Protein AF-A0A9X2FK91-F1 (afdb_monomer_lite)

Foldseek 3Di:
DVVVLVVLVLCLVLVLLLLVLVLLCVVCVVVVDPVSNVSSCVSNVVSVVVVVVVVVVPVPDDQDPPQADPVRHGVPDDPVVVLLVVLLVVLLVQLVVQLVVQLVVLVVVVVVVCVVDVPDDVSSVCCSNPSVSVSSSSVSSSVSSVVSVVD

Sequence (151 aa):
MINTKRNILLTTLYGSCDLVGLCLLLATLFLDSYYLYFFSILLIIIPFIFIATKLRKNKKHSIKIFDLLENGYPLDMEHNDEREWRIMLTATYISYRITLATALVSLVILLLLLKLSSLFSAFLFIELAVVVPIITGQWTYLITYYKLDRF

Radius of gyration: 18.96 Å; chains: 1; bounding box: 44×30×53 Å

Secondary structure (DSSP, 8-state):
-HHHHHHHHHHHHHHHHHHHHHHHHHHHHHH--HHHHHHHHHHHHHHHHHHHHHHHH-TT----TT-B-TTS-BTT--HHHHHHHHHHHHHHHHHHHHHHHHHHHHHHHHHHHHHH-TT--HHHHHIIIIIHHHHHHHHHHHHHHHHHHT-

Organism: NCBI:txid2876789

Structure (mmCIF, N/CA/C/O backbone):
data_AF-A0A9X2FK91-F1
#
_entry.id   AF-A0A9X2FK91-F1
#
loop_
_atom_site.group_PDB
_atom_site.id
_atom_site.type_symbol
_atom_site.label_atom_id
_atom_site.label_alt_id
_atom_site.label_comp_id
_atom_site.label_asym_id
_atom_site.label_entity_id
_atom_site.label_seq_id
_atom_site.pdbx_PDB_ins_code
_atom_site.Cartn_x
_atom_site.Cartn_y
_atom_site.Cartn_z
_atom_site.occupancy
_atom_site.B_iso_or_equiv
_atom_site.auth_seq_id
_atom_site.auth_comp_id
_atom_site.auth_asym_id
_atom_site.auth_atom_id
_atom_site.pdbx_PDB_model_num
ATOM 1 N N . MET A 1 1 ? 16.540 -0.328 -14.220 1.00 57.06 1 MET A N 1
ATOM 2 C CA . MET A 1 1 ? 16.128 -1.561 -13.497 1.00 57.06 1 MET A CA 1
ATOM 3 C C . MET A 1 1 ? 16.501 -1.682 -12.002 1.00 57.06 1 MET A C 1
ATOM 5 O O . MET A 1 1 ? 15.577 -1.674 -11.196 1.00 57.06 1 MET A O 1
ATOM 9 N N . ILE A 1 2 ? 17.770 -1.833 -11.552 1.00 57.72 2 ILE A N 1
ATOM 10 C CA . ILE A 1 2 ? 18.078 -2.096 -10.106 1.00 57.72 2 ILE A CA 1
ATOM 11 C C . ILE A 1 2 ? 17.544 -0.983 -9.184 1.00 57.72 2 ILE A C 1
ATOM 13 O O . ILE A 1 2 ? 16.988 -1.257 -8.117 1.00 57.72 2 ILE A O 1
ATOM 17 N N . ASN A 1 3 ? 17.651 0.272 -9.627 1.00 70.62 3 ASN A N 1
ATOM 18 C CA . ASN A 1 3 ? 17.153 1.422 -8.876 1.00 70.62 3 ASN A CA 1
ATOM 19 C C . ASN A 1 3 ? 15.620 1.446 -8.786 1.00 70.62 3 ASN A C 1
ATOM 21 O O . ASN A 1 3 ? 15.098 1.789 -7.730 1.00 70.62 3 ASN A O 1
ATOM 25 N N . THR A 1 4 ? 14.895 1.026 -9.826 1.00 75.00 4 THR A N 1
ATOM 26 C CA . THR A 1 4 ? 13.422 0.993 -9.841 1.00 75.00 4 THR A CA 1
ATOM 27 C C . THR A 1 4 ? 12.871 -0.057 -8.887 1.00 75.00 4 THR A C 1
ATOM 29 O O . THR A 1 4 ? 12.047 0.269 -8.042 1.00 75.00 4 THR A O 1
ATOM 32 N N . LYS A 1 5 ? 13.405 -1.285 -8.919 1.00 80.12 5 LYS A N 1
ATOM 33 C CA . LYS A 1 5 ? 13.041 -2.358 -7.973 1.00 80.12 5 LYS A CA 1
ATOM 34 C C . LYS A 1 5 ? 13.227 -1.932 -6.524 1.00 80.12 5 LYS A C 1
ATOM 36 O O . LYS A 1 5 ? 12.314 -2.034 -5.708 1.00 80.12 5 LYS A O 1
ATOM 41 N N . ARG A 1 6 ? 14.415 -1.401 -6.221 1.00 80.94 6 ARG A N 1
ATOM 42 C CA . ARG A 1 6 ? 14.739 -0.882 -4.892 1.00 80.94 6 ARG A CA 1
ATOM 43 C C . ARG A 1 6 ? 13.817 0.274 -4.513 1.00 80.94 6 ARG A C 1
ATOM 45 O O . ARG A 1 6 ? 13.407 0.360 -3.363 1.00 80.94 6 ARG A O 1
ATOM 52 N N . ASN A 1 7 ? 13.490 1.158 -5.455 1.00 82.38 7 ASN A N 1
ATOM 53 C CA . ASN A 1 7 ? 12.576 2.264 -5.206 1.00 82.38 7 ASN A CA 1
ATOM 54 C C . ASN A 1 7 ? 11.174 1.766 -4.875 1.00 82.38 7 ASN A C 1
ATOM 56 O O . ASN A 1 7 ? 10.667 2.195 -3.849 1.00 82.38 7 ASN A O 1
ATOM 60 N N . ILE A 1 8 ? 10.617 0.847 -5.668 1.00 84.94 8 ILE A N 1
ATOM 61 C CA . ILE A 1 8 ? 9.292 0.260 -5.444 1.00 84.94 8 ILE A CA 1
ATOM 62 C C . ILE A 1 8 ? 9.244 -0.436 -4.079 1.00 84.94 8 ILE A C 1
ATOM 64 O O . ILE A 1 8 ? 8.350 -0.156 -3.288 1.00 84.94 8 ILE A O 1
ATOM 68 N N . LEU A 1 9 ? 10.241 -1.268 -3.757 1.00 87.56 9 LEU A N 1
ATOM 69 C CA . LEU A 1 9 ? 10.337 -1.932 -2.453 1.00 87.56 9 LEU A CA 1
ATOM 70 C C . LEU A 1 9 ? 10.352 -0.927 -1.298 1.00 87.56 9 LEU A C 1
ATOM 72 O O . LEU A 1 9 ? 9.585 -1.062 -0.349 1.00 87.56 9 LEU A O 1
ATOM 76 N N . LEU A 1 10 ? 11.212 0.091 -1.381 1.00 85.56 10 LEU A N 1
ATOM 77 C CA . LEU A 1 10 ? 11.315 1.111 -0.341 1.00 85.56 10 LEU A CA 1
ATOM 78 C C . LEU A 1 10 ? 10.018 1.9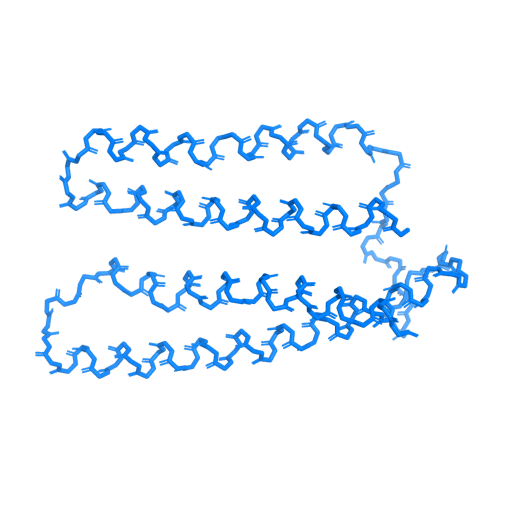14 -0.208 1.00 85.56 10 LEU A C 1
ATOM 80 O O . LEU A 1 10 ? 9.580 2.154 0.908 1.00 85.56 10 LEU A O 1
ATOM 84 N N . THR A 1 11 ? 9.377 2.301 -1.314 1.00 85.62 11 THR A N 1
ATOM 85 C CA . THR A 1 11 ? 8.101 3.029 -1.263 1.00 85.62 11 THR A CA 1
ATOM 86 C C . THR A 1 11 ? 6.977 2.181 -0.684 1.00 85.62 11 THR A C 1
ATOM 88 O O . THR A 1 11 ? 6.191 2.703 0.096 1.00 85.62 11 THR A O 1
ATOM 91 N N . THR A 1 12 ? 6.922 0.883 -0.998 1.00 87.62 12 THR A N 1
ATOM 92 C CA . THR A 1 12 ? 5.944 -0.044 -0.411 1.00 87.62 12 THR A CA 1
ATOM 93 C C . THR A 1 12 ? 6.174 -0.214 1.092 1.00 87.62 12 THR A C 1
ATOM 95 O O . THR A 1 12 ? 5.218 -0.166 1.861 1.00 87.62 12 THR A O 1
ATOM 98 N N . LEU A 1 13 ? 7.431 -0.360 1.529 1.00 88.69 13 LEU A N 1
ATOM 99 C CA . LEU A 1 13 ? 7.775 -0.468 2.951 1.00 88.69 13 LEU A CA 1
ATOM 100 C C . LEU A 1 13 ? 7.426 0.809 3.719 1.00 88.69 13 LEU A C 1
ATOM 102 O O . LEU A 1 13 ? 6.754 0.735 4.741 1.00 88.69 13 LEU A O 1
ATOM 106 N N . TYR A 1 14 ? 7.840 1.973 3.216 1.00 88.00 14 TYR A N 1
ATOM 107 C CA . TYR A 1 14 ? 7.543 3.257 3.849 1.00 88.00 14 TYR A CA 1
ATOM 108 C C . TYR A 1 14 ? 6.045 3.544 3.885 1.00 88.00 14 TYR A C 1
ATOM 110 O O . TYR A 1 14 ? 5.528 3.847 4.952 1.00 88.00 14 TYR A O 1
ATOM 118 N N . GLY A 1 15 ? 5.336 3.334 2.772 1.00 85.00 15 GLY A N 1
ATOM 119 C CA . GLY A 1 15 ? 3.885 3.499 2.724 1.00 85.00 15 GLY A CA 1
ATOM 120 C C . GLY A 1 15 ? 3.147 2.569 3.690 1.00 85.00 15 GLY A C 1
ATOM 121 O O . GLY A 1 15 ? 2.192 2.997 4.333 1.00 85.00 15 GLY A O 1
ATOM 122 N N . SER A 1 16 ? 3.613 1.327 3.855 1.00 89.31 16 SER A N 1
ATOM 123 C CA . SER A 1 16 ? 3.051 0.401 4.848 1.00 89.31 16 SER A CA 1
ATOM 124 C C . SER A 1 16 ? 3.312 0.882 6.279 1.00 89.31 16 SER A C 1
ATOM 126 O O . SER A 1 16 ? 2.396 0.869 7.097 1.00 89.31 16 SER A O 1
ATOM 128 N N . CYS A 1 17 ? 4.532 1.340 6.583 1.00 88.44 17 CYS A N 1
ATOM 129 C CA . CYS A 1 17 ? 4.872 1.894 7.896 1.00 88.44 17 CYS A CA 1
ATOM 130 C C . CYS A 1 17 ? 4.049 3.144 8.226 1.00 88.44 17 CYS A C 1
ATOM 132 O O . CYS A 1 17 ? 3.548 3.245 9.342 1.00 88.44 17 CYS A O 1
ATOM 134 N N . ASP A 1 18 ? 3.863 4.049 7.262 1.00 86.75 18 ASP A N 1
ATOM 135 C CA . ASP A 1 18 ? 3.075 5.271 7.437 1.00 86.75 18 ASP A CA 1
ATOM 136 C C . ASP A 1 18 ? 1.604 4.944 7.721 1.00 86.75 18 ASP A C 1
ATOM 138 O O . ASP A 1 18 ? 1.004 5.512 8.632 1.00 86.75 18 ASP A O 1
ATOM 142 N N . LEU A 1 19 ? 1.024 3.984 6.990 1.00 87.88 19 LEU A N 1
ATOM 143 C CA . LEU A 1 19 ? -0.359 3.545 7.203 1.00 87.88 19 LEU A CA 1
ATOM 144 C C . LEU A 1 19 ? -0.551 2.883 8.572 1.00 87.88 19 LEU A C 1
ATOM 146 O O . LEU A 1 19 ? -1.513 3.195 9.270 1.00 87.88 19 LEU A O 1
ATOM 150 N N . VAL A 1 20 ? 0.381 2.021 8.989 1.00 87.88 20 VAL A N 1
ATOM 151 C CA . VAL A 1 20 ? 0.360 1.416 10.331 1.00 87.88 20 VAL A CA 1
ATOM 152 C C . VAL A 1 20 ? 0.553 2.483 11.411 1.00 87.88 20 VAL A C 1
ATOM 154 O O . VAL A 1 20 ? -0.152 2.472 12.418 1.00 87.88 20 VAL A O 1
ATOM 157 N N . GLY A 1 21 ? 1.460 3.438 11.198 1.00 85.31 21 GLY A N 1
ATOM 158 C CA . GLY A 1 21 ? 1.665 4.578 12.087 1.00 85.31 21 GLY A CA 1
ATOM 159 C C . GLY A 1 21 ? 0.392 5.407 12.253 1.00 85.31 21 GLY A C 1
ATOM 160 O O . GLY A 1 21 ? 0.010 5.712 13.379 1.00 85.31 21 GLY A O 1
ATOM 161 N N . 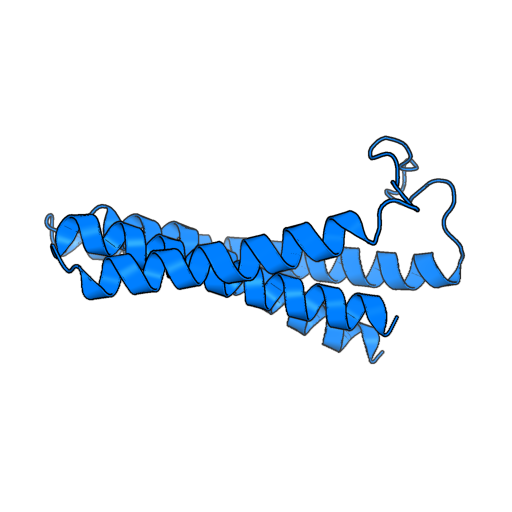LEU A 1 22 ? -0.322 5.696 11.161 1.00 85.81 22 LEU A N 1
ATOM 162 C CA . LEU A 1 22 ? -1.612 6.390 11.198 1.00 85.81 22 LEU A CA 1
ATOM 163 C C . LEU A 1 22 ? -2.679 5.594 11.959 1.00 85.81 22 LEU A C 1
ATOM 165 O O . LEU A 1 22 ? -3.404 6.180 12.760 1.00 85.81 22 LEU A O 1
ATOM 169 N N . CYS A 1 23 ? -2.752 4.272 11.775 1.00 85.00 23 CYS A N 1
ATOM 170 C CA . CYS A 1 23 ? -3.639 3.417 12.570 1.00 85.00 23 CYS A CA 1
ATOM 171 C C . CYS A 1 23 ? -3.320 3.498 14.063 1.00 85.00 23 CYS A C 1
ATOM 173 O O . CYS A 1 23 ? -4.220 3.708 14.871 1.00 85.00 23 CYS A O 1
ATOM 175 N N . LEU A 1 24 ? -2.047 3.382 14.440 1.00 84.12 24 LEU A N 1
ATOM 176 C CA . LEU A 1 24 ? -1.633 3.470 15.841 1.00 84.12 24 LEU A CA 1
ATOM 177 C C . LEU A 1 24 ? -1.924 4.854 16.434 1.00 84.12 24 LEU A C 1
ATOM 179 O O . LEU A 1 24 ? -2.368 4.942 17.576 1.00 84.12 24 LEU A O 1
ATOM 183 N N . LEU A 1 25 ? -1.741 5.925 15.658 1.00 84.69 25 LEU A N 1
ATOM 184 C CA . LEU A 1 25 ? -2.072 7.281 16.090 1.00 84.69 25 LEU A CA 1
ATOM 185 C C . LEU A 1 25 ? -3.579 7.429 16.322 1.00 84.69 25 LEU A C 1
ATOM 187 O O . LEU A 1 25 ? -3.994 7.952 17.351 1.00 84.69 25 LEU A O 1
ATOM 191 N N . LEU A 1 26 ? -4.411 6.899 15.425 1.00 80.62 26 LEU A N 1
ATOM 192 C CA . LEU A 1 26 ? -5.861 6.873 15.626 1.00 80.62 26 LEU A CA 1
ATOM 193 C C . LEU A 1 26 ? -6.254 6.042 16.852 1.00 80.62 26 LEU A C 1
ATOM 195 O O . LEU A 1 26 ? -7.124 6.466 17.605 1.00 80.62 26 LEU A O 1
ATOM 199 N N . ALA A 1 27 ? -5.592 4.909 17.102 1.00 78.88 27 ALA A N 1
ATOM 200 C CA . ALA A 1 27 ? -5.839 4.083 18.284 1.00 78.88 27 ALA A CA 1
ATOM 201 C C . ALA A 1 27 ? -5.539 4.831 19.595 1.00 78.88 27 ALA A C 1
ATOM 203 O O . ALA A 1 27 ? -6.214 4.613 20.601 1.00 78.88 27 ALA A O 1
ATOM 204 N N . THR A 1 28 ? -4.564 5.749 19.593 1.00 81.50 28 THR A N 1
ATOM 205 C CA . THR A 1 28 ? -4.224 6.535 20.791 1.00 81.50 28 THR A CA 1
ATOM 206 C C . THR A 1 28 ? -5.343 7.462 21.238 1.00 81.50 28 THR A C 1
ATOM 208 O O . THR A 1 28 ? -5.479 7.668 22.438 1.00 81.50 28 THR A O 1
ATOM 211 N N . LEU A 1 29 ? -6.190 7.928 20.311 1.00 75.44 29 LEU A N 1
ATOM 212 C CA . LEU A 1 29 ? -7.375 8.734 20.629 1.00 75.44 29 LEU A CA 1
ATOM 213 C C . LEU A 1 29 ? -8.427 7.957 21.434 1.00 75.44 29 LEU A C 1
ATOM 215 O O . LEU A 1 29 ? -9.317 8.568 22.015 1.00 75.44 29 LEU A O 1
ATOM 219 N N . PHE A 1 30 ? -8.352 6.623 21.443 1.00 74.25 30 PHE A N 1
ATOM 220 C CA . PHE A 1 30 ? -9.290 5.754 22.157 1.00 74.25 30 PHE A CA 1
ATOM 221 C C . PHE A 1 30 ? -8.684 5.092 23.398 1.00 74.25 30 PHE A C 1
ATOM 223 O O . PHE A 1 30 ? -9.423 4.693 24.293 1.00 74.25 30 PHE A O 1
ATOM 230 N N . LEU A 1 31 ? -7.359 4.919 23.433 1.00 79.25 31 LEU A N 1
ATOM 231 C CA . LEU A 1 31 ? -6.657 4.152 24.469 1.00 79.25 31 LEU A CA 1
ATOM 232 C C . LEU A 1 31 ? -5.843 5.023 25.440 1.00 79.25 31 LEU A C 1
ATOM 234 O O . LEU A 1 31 ? -5.238 4.466 26.353 1.00 79.25 31 LEU A O 1
ATOM 238 N N . ASP A 1 32 ? -5.774 6.343 25.223 1.00 77.12 32 ASP A N 1
ATOM 239 C CA . ASP A 1 32 ? -5.030 7.319 26.045 1.00 77.12 32 ASP A CA 1
ATOM 240 C C . ASP A 1 32 ? -3.601 6.866 26.413 1.00 77.12 32 ASP A C 1
ATOM 242 O O . ASP A 1 32 ? -3.083 7.093 27.508 1.00 77.12 32 ASP A O 1
ATOM 246 N N . SER A 1 33 ? -2.927 6.196 25.473 1.00 84.38 33 SER A N 1
ATOM 247 C CA . SER A 1 33 ? -1.595 5.630 25.691 1.00 84.38 33 SER A CA 1
ATOM 248 C C . SER A 1 33 ? -0.502 6.510 25.093 1.00 84.38 33 SER A C 1
ATOM 250 O O . SER A 1 33 ? -0.305 6.559 23.875 1.00 84.38 33 SER A O 1
ATOM 252 N N . TYR A 1 34 ? 0.279 7.147 25.967 1.00 82.94 34 TYR A N 1
ATOM 253 C CA . TYR A 1 34 ? 1.413 7.988 25.573 1.00 82.94 34 TYR A CA 1
ATOM 254 C C . TYR A 1 34 ? 2.493 7.219 24.791 1.00 82.94 34 TYR A C 1
ATOM 256 O O . TYR A 1 34 ? 3.076 7.745 23.844 1.00 82.94 34 TYR A O 1
ATOM 264 N N . TYR A 1 35 ? 2.739 5.952 25.140 1.00 83.88 35 TYR A N 1
ATOM 265 C CA . TYR A 1 35 ? 3.713 5.120 24.430 1.00 83.88 35 TYR A CA 1
ATOM 266 C C . TYR A 1 35 ? 3.280 4.857 22.986 1.00 83.88 35 TYR A C 1
ATOM 268 O O . TYR A 1 35 ? 4.081 5.031 22.069 1.00 83.88 35 TYR A O 1
ATOM 276 N N . LEU A 1 36 ? 2.010 4.500 22.766 1.00 82.38 36 LEU A N 1
ATOM 277 C CA . LEU A 1 36 ? 1.469 4.310 21.416 1.00 82.38 36 LEU A CA 1
ATOM 278 C C . LEU A 1 36 ? 1.528 5.613 20.601 1.00 82.38 36 LEU A C 1
ATOM 280 O O . LEU A 1 36 ? 1.833 5.585 19.407 1.00 82.38 36 LEU A O 1
ATOM 284 N N . TYR A 1 37 ? 1.321 6.760 21.250 1.00 83.94 37 TYR A N 1
ATOM 285 C CA . TYR A 1 37 ? 1.403 8.069 20.605 1.00 83.94 37 TYR A CA 1
ATOM 286 C C . TYR A 1 37 ? 2.833 8.377 20.148 1.00 83.94 37 TYR A C 1
ATOM 288 O O . TYR A 1 37 ? 3.061 8.727 18.993 1.00 83.94 37 TYR A O 1
ATOM 296 N N . PHE A 1 38 ? 3.826 8.145 21.006 1.00 84.44 38 PHE A N 1
ATOM 297 C CA . PHE A 1 38 ? 5.229 8.319 20.633 1.00 84.44 38 PHE A CA 1
ATOM 298 C C . PHE A 1 38 ? 5.655 7.378 19.490 1.00 84.44 38 PHE A C 1
ATOM 300 O O . PHE A 1 38 ? 6.277 7.819 18.521 1.00 84.44 38 PHE A O 1
ATOM 307 N N . PHE A 1 39 ? 5.290 6.092 19.564 1.00 84.75 39 PHE A N 1
ATOM 308 C CA . PHE A 1 39 ? 5.636 5.109 18.530 1.00 84.75 39 PHE A CA 1
ATOM 309 C C . PHE A 1 39 ? 4.975 5.403 17.180 1.00 84.75 39 PHE A C 1
ATOM 311 O O . PHE A 1 39 ? 5.628 5.277 16.144 1.00 84.75 39 PHE A O 1
ATOM 318 N N . SER A 1 40 ? 3.707 5.816 17.177 1.00 84.38 40 SER A N 1
ATOM 319 C CA . SER A 1 40 ? 2.990 6.164 15.946 1.00 84.38 40 SER A CA 1
ATOM 320 C C . SER A 1 40 ? 3.615 7.362 15.229 1.00 84.38 40 SER A C 1
ATOM 322 O O . SER A 1 40 ? 3.846 7.304 14.023 1.00 84.38 40 SER A O 1
ATOM 324 N N . ILE A 1 41 ? 3.994 8.405 15.974 1.00 86.56 41 ILE A N 1
ATOM 325 C CA . ILE A 1 41 ? 4.713 9.562 15.428 1.00 86.56 41 ILE A CA 1
ATOM 326 C C . ILE A 1 41 ? 6.048 9.139 14.817 1.00 86.56 41 ILE A C 1
ATOM 328 O O . ILE A 1 41 ? 6.385 9.560 13.710 1.00 86.56 41 ILE A O 1
ATOM 332 N N . LEU A 1 42 ? 6.810 8.293 15.511 1.00 86.62 42 LEU A N 1
ATOM 333 C CA . LEU A 1 42 ? 8.104 7.817 15.029 1.00 86.62 42 LEU A CA 1
ATOM 334 C C . LEU A 1 42 ? 7.959 7.015 13.724 1.00 86.62 42 LEU A C 1
ATOM 336 O O . LEU A 1 42 ? 8.750 7.206 12.796 1.00 86.62 42 LEU A O 1
ATOM 340 N N . LEU A 1 43 ? 6.918 6.183 13.629 1.00 87.25 43 LEU A N 1
ATOM 341 C CA . LEU A 1 43 ? 6.593 5.407 12.430 1.00 87.25 43 LEU A CA 1
ATOM 342 C C . LEU A 1 43 ? 6.194 6.263 11.226 1.00 87.25 43 LEU A C 1
ATOM 344 O O . LEU A 1 43 ? 6.422 5.812 10.114 1.00 87.25 43 LEU A O 1
ATOM 348 N N . ILE A 1 44 ? 5.659 7.471 11.430 1.00 87.31 44 ILE A N 1
ATOM 349 C CA . ILE A 1 44 ? 5.284 8.400 10.348 1.00 87.31 44 ILE A CA 1
ATOM 350 C C . ILE A 1 44 ? 6.454 9.327 9.975 1.00 87.31 44 ILE A C 1
ATOM 352 O O . ILE A 1 44 ? 6.732 9.588 8.805 1.00 87.31 44 ILE A O 1
ATOM 356 N N . ILE A 1 45 ? 7.175 9.853 10.969 1.00 87.81 45 ILE A N 1
ATOM 357 C CA . ILE A 1 45 ? 8.218 10.861 10.734 1.00 87.81 45 ILE A CA 1
ATOM 358 C C . ILE A 1 45 ? 9.447 10.249 10.054 1.00 87.81 45 ILE A C 1
ATOM 360 O O . ILE A 1 45 ? 10.008 10.862 9.142 1.00 87.81 45 ILE A O 1
ATOM 364 N N . ILE A 1 46 ? 9.886 9.057 10.474 1.00 86.81 46 ILE A N 1
ATOM 365 C CA . ILE A 1 46 ? 11.107 8.443 9.929 1.00 86.81 46 ILE A CA 1
ATOM 366 C C . ILE A 1 46 ? 10.986 8.182 8.417 1.00 86.81 46 ILE A C 1
ATOM 368 O O . ILE A 1 46 ? 11.884 8.612 7.678 1.00 86.81 46 ILE A O 1
ATOM 372 N N . PRO A 1 47 ? 9.912 7.539 7.914 1.00 86.62 47 PRO A N 1
ATOM 373 C CA . PRO A 1 47 ? 9.734 7.358 6.477 1.00 86.62 47 PRO A CA 1
ATOM 374 C C . PRO A 1 47 ? 9.621 8.687 5.731 1.00 86.62 47 PRO A C 1
ATOM 376 O O . PRO A 1 47 ? 10.252 8.853 4.684 1.00 86.62 47 PRO A O 1
ATOM 379 N N . PHE A 1 48 ? 8.911 9.671 6.295 1.00 84.25 48 PHE A N 1
ATOM 380 C CA . PHE A 1 48 ? 8.743 10.981 5.669 1.00 84.25 48 PHE A CA 1
ATOM 381 C C . PHE A 1 48 ? 10.076 11.721 5.481 1.00 84.25 48 PHE A C 1
ATOM 383 O O . PHE A 1 48 ? 10.359 12.231 4.394 1.00 84.25 48 PHE A O 1
ATOM 390 N N . ILE A 1 49 ? 10.948 11.722 6.496 1.00 85.75 49 ILE A N 1
ATOM 391 C CA . ILE A 1 49 ? 12.301 12.297 6.400 1.00 85.75 49 ILE A CA 1
ATOM 392 C C . ILE A 1 49 ? 13.113 11.580 5.313 1.00 85.75 49 ILE A C 1
ATOM 394 O O . ILE A 1 49 ? 13.809 12.217 4.512 1.00 85.75 49 ILE A O 1
ATOM 398 N N . PHE A 1 50 ? 13.019 10.252 5.242 1.00 82.38 50 PHE A N 1
ATOM 399 C CA . PHE A 1 50 ? 13.746 9.479 4.238 1.00 82.38 50 PHE A CA 1
ATOM 400 C C . PHE A 1 50 ? 13.260 9.781 2.810 1.00 82.38 50 PHE A C 1
ATOM 402 O O . PHE A 1 50 ? 14.066 9.976 1.897 1.00 82.38 50 PHE A O 1
ATOM 409 N N . ILE A 1 51 ? 11.946 9.894 2.607 1.00 79.81 51 ILE A N 1
ATOM 410 C CA . ILE A 1 51 ? 11.360 10.282 1.319 1.00 79.81 51 ILE A CA 1
ATOM 411 C C . ILE A 1 51 ? 11.777 11.712 0.953 1.00 79.81 51 ILE A C 1
ATOM 413 O O . ILE A 1 51 ? 12.259 11.940 -0.159 1.00 79.81 51 ILE A O 1
ATOM 417 N N . ALA A 1 52 ? 11.679 12.665 1.883 1.00 78.31 52 ALA A N 1
ATOM 418 C CA . ALA A 1 52 ? 12.037 14.065 1.651 1.00 78.31 52 ALA A CA 1
ATOM 419 C C . ALA A 1 52 ? 13.516 14.236 1.255 1.00 78.31 52 ALA A C 1
ATOM 421 O O . ALA A 1 52 ? 13.841 14.957 0.305 1.00 78.31 52 ALA A O 1
ATOM 422 N N . THR A 1 53 ? 14.428 13.531 1.931 1.00 78.31 53 THR A N 1
ATOM 423 C CA . THR A 1 53 ? 15.865 13.558 1.603 1.00 78.31 53 THR A CA 1
ATOM 424 C C . THR A 1 53 ? 16.164 12.930 0.241 1.00 78.31 53 THR A C 1
ATOM 426 O O . THR A 1 53 ? 17.022 13.431 -0.494 1.00 78.31 53 THR A O 1
ATOM 429 N N . LYS A 1 54 ? 15.431 11.881 -0.144 1.00 71.25 54 LYS A N 1
ATOM 430 C CA . LYS A 1 54 ? 15.554 11.234 -1.455 1.00 71.25 54 LYS A CA 1
ATOM 431 C C . LYS A 1 54 ? 15.012 12.106 -2.591 1.00 71.25 54 LYS A C 1
ATOM 433 O O . LYS A 1 54 ? 15.690 12.260 -3.607 1.00 71.25 54 LYS A O 1
ATOM 438 N N . LEU A 1 55 ? 13.846 12.729 -2.409 1.00 67.88 55 LEU A N 1
ATOM 439 C CA . LEU A 1 55 ? 13.253 13.654 -3.385 1.00 67.88 55 LEU A CA 1
ATOM 440 C C . LEU A 1 55 ? 14.180 14.840 -3.675 1.00 67.88 55 LEU A C 1
ATOM 442 O O . LEU A 1 55 ? 14.320 15.257 -4.824 1.00 67.88 55 LEU A O 1
ATOM 446 N N . ARG A 1 56 ? 14.892 15.340 -2.657 1.00 66.69 56 ARG A N 1
ATOM 447 C CA . ARG A 1 56 ? 15.854 16.440 -2.819 1.00 66.69 56 ARG A CA 1
ATOM 448 C C . ARG A 1 56 ? 17.056 16.067 -3.699 1.00 66.69 56 ARG A C 1
ATOM 450 O O . ARG A 1 56 ? 17.571 16.939 -4.392 1.00 66.69 56 ARG A O 1
ATOM 457 N N . LYS A 1 57 ? 17.478 14.795 -3.708 1.00 62.53 57 LYS A N 1
ATOM 458 C CA . LYS A 1 57 ? 18.595 14.299 -4.537 1.00 62.53 57 LYS A CA 1
ATOM 459 C C . LYS A 1 57 ? 18.213 14.061 -6.004 1.00 62.53 57 LYS A C 1
ATOM 461 O O . LYS A 1 57 ? 19.076 14.168 -6.867 1.00 62.53 57 LYS A O 1
ATOM 466 N N . ASN A 1 58 ? 16.937 13.801 -6.299 1.00 57.81 58 ASN A N 1
ATOM 467 C CA . ASN A 1 58 ? 16.469 13.392 -7.632 1.00 57.81 58 ASN A CA 1
ATOM 468 C C . ASN A 1 58 ? 15.878 14.523 -8.496 1.00 57.81 58 ASN A C 1
ATOM 470 O O . ASN A 1 58 ? 15.269 14.245 -9.525 1.00 57.81 58 ASN A O 1
ATOM 474 N N . LYS A 1 59 ? 16.092 15.799 -8.149 1.00 53.22 59 LYS A N 1
ATOM 475 C CA . LYS A 1 59 ? 15.541 16.968 -8.873 1.00 53.22 59 LYS A CA 1
ATOM 476 C C . LYS A 1 59 ? 15.956 17.123 -10.354 1.00 53.22 59 LYS A C 1
ATOM 478 O O . LYS A 1 59 ? 15.562 18.105 -10.971 1.00 53.22 59 LYS A O 1
ATOM 483 N N . LYS A 1 60 ? 16.739 16.208 -10.936 1.00 53.53 60 LYS A N 1
ATOM 484 C CA . LYS A 1 60 ? 17.231 16.325 -12.320 1.00 53.53 60 LYS A CA 1
ATOM 485 C C . LYS A 1 60 ? 16.279 15.813 -13.408 1.00 53.53 60 LYS A C 1
ATOM 487 O O . LYS A 1 60 ? 16.457 16.221 -14.544 1.00 53.53 60 LYS A O 1
ATOM 492 N N . HIS A 1 61 ? 15.268 15.002 -13.090 1.00 48.03 61 HIS A N 1
ATOM 493 C CA . HIS A 1 61 ? 14.287 14.543 -14.084 1.00 48.03 61 HIS A CA 1
ATOM 494 C C . HIS A 1 61 ? 12.862 14.680 -13.546 1.00 48.03 61 HIS A C 1
ATOM 496 O O . HIS A 1 61 ? 12.347 13.791 -12.873 1.00 48.03 61 HIS A O 1
ATOM 502 N N . SER A 1 62 ? 12.223 15.815 -13.825 1.00 46.78 62 SER A N 1
ATOM 503 C CA . SER A 1 62 ? 10.772 15.947 -13.702 1.00 46.78 62 SER A CA 1
ATOM 504 C C . SER A 1 62 ? 10.139 15.515 -15.023 1.00 46.78 62 SER A C 1
ATOM 506 O O . SER A 1 62 ? 10.219 16.253 -16.004 1.00 46.78 62 SER A O 1
ATOM 508 N N . ILE A 1 63 ? 9.520 14.337 -15.057 1.00 51.72 63 ILE A N 1
ATOM 509 C CA . ILE A 1 63 ? 8.622 13.974 -16.158 1.00 51.72 63 ILE A CA 1
ATOM 510 C C . ILE A 1 63 ? 7.384 14.859 -15.994 1.00 51.72 63 ILE A C 1
ATOM 512 O O . ILE A 1 63 ? 6.746 14.845 -14.937 1.00 51.72 63 ILE A O 1
ATOM 516 N N . LYS A 1 64 ? 7.086 15.699 -16.989 1.00 52.44 64 LYS A N 1
ATOM 517 C CA . LYS A 1 64 ? 5.869 16.513 -16.980 1.00 52.44 64 LYS A CA 1
ATOM 518 C C . LYS A 1 64 ? 4.681 15.562 -17.105 1.00 52.44 64 LYS A C 1
ATOM 520 O O . LYS A 1 64 ? 4.601 14.783 -18.043 1.00 52.44 64 LYS A O 1
ATOM 525 N N . ILE A 1 65 ? 3.750 15.639 -16.157 1.00 50.47 65 ILE A N 1
ATOM 526 C CA . ILE A 1 65 ? 2.564 14.762 -16.064 1.00 50.47 65 ILE A CA 1
ATOM 527 C C . ILE A 1 65 ? 1.672 14.852 -17.324 1.00 50.47 65 ILE A C 1
ATOM 529 O O . ILE A 1 65 ? 0.878 13.956 -17.582 1.00 50.47 65 ILE A O 1
ATOM 533 N N . PHE A 1 66 ? 1.833 15.910 -18.123 1.00 51.19 66 PHE A N 1
ATOM 534 C CA . PHE A 1 66 ? 1.065 16.172 -19.341 1.00 51.19 66 PHE A CA 1
ATOM 535 C C . PHE A 1 66 ? 1.736 15.707 -20.643 1.00 51.19 66 PHE A C 1
ATOM 537 O O . PHE A 1 66 ? 1.123 15.843 -21.695 1.00 51.19 66 PHE A O 1
ATOM 544 N N . ASP A 1 67 ? 2.936 15.122 -20.588 1.00 55.91 67 ASP A N 1
ATOM 545 C CA . ASP A 1 67 ? 3.649 14.620 -21.774 1.00 55.91 67 ASP A CA 1
ATOM 546 C C . ASP A 1 67 ? 3.413 13.109 -21.979 1.00 55.91 67 ASP A C 1
ATOM 548 O O . ASP A 1 67 ? 4.349 12.329 -22.168 1.00 55.91 67 ASP A O 1
ATOM 552 N N . LEU A 1 68 ? 2.150 12.681 -21.887 1.00 63.06 68 LEU A N 1
ATOM 553 C CA . LEU A 1 68 ? 1.727 11.314 -22.196 1.00 63.06 68 LEU A CA 1
ATOM 554 C C . LEU A 1 68 ? 1.150 11.271 -23.616 1.00 63.06 68 LEU A C 1
ATOM 556 O O . LEU A 1 68 ? 0.263 12.047 -23.962 1.00 63.06 68 LEU A O 1
ATOM 560 N N . LEU A 1 69 ? 1.645 10.344 -24.429 1.00 60.69 69 LEU A N 1
ATOM 561 C CA . LEU A 1 69 ? 1.076 9.974 -25.722 1.00 60.69 69 LEU A CA 1
ATOM 562 C C . LEU A 1 69 ? -0.334 9.375 -25.541 1.00 60.69 69 LEU A C 1
ATOM 564 O O . LEU A 1 69 ? -0.673 8.868 -24.470 1.00 60.69 69 LEU A O 1
ATOM 568 N N . GLU A 1 70 ? -1.145 9.350 -26.607 1.00 62.81 70 GLU A N 1
ATOM 569 C CA . GLU A 1 70 ? -2.499 8.750 -26.606 1.00 62.81 70 GLU A CA 1
ATOM 570 C C . GLU A 1 70 ? -2.527 7.279 -26.146 1.00 62.81 70 GLU A C 1
ATOM 572 O O . GLU A 1 70 ? -3.538 6.789 -25.648 1.00 62.81 70 GLU A O 1
ATOM 577 N N . ASN A 1 71 ? -1.405 6.573 -26.275 1.00 62.72 71 ASN A N 1
ATOM 578 C CA . ASN A 1 71 ? -1.219 5.189 -25.840 1.00 62.72 71 ASN A CA 1
ATOM 579 C C . ASN A 1 71 ? -0.796 5.052 -24.356 1.00 62.72 71 ASN A C 1
ATOM 581 O O . ASN A 1 71 ? -0.583 3.933 -23.889 1.00 62.72 71 ASN A O 1
ATOM 585 N N . GLY A 1 72 ? -0.674 6.159 -23.612 1.00 63.12 72 GLY A N 1
ATOM 586 C CA . GLY A 1 72 ? -0.316 6.186 -22.190 1.00 63.12 72 GLY A CA 1
ATOM 587 C C . GLY A 1 72 ? 1.185 6.075 -21.892 1.00 63.12 72 GLY A C 1
ATOM 588 O O . GLY A 1 72 ? 1.553 5.825 -20.741 1.00 63.12 72 GLY A O 1
ATOM 589 N N . TYR A 1 73 ? 2.049 6.233 -22.900 1.00 62.56 73 TYR A N 1
ATOM 590 C CA . TYR A 1 73 ? 3.509 6.250 -22.752 1.00 62.56 73 TYR A CA 1
ATOM 591 C C . TYR A 1 73 ? 4.052 7.689 -22.659 1.00 62.56 73 TYR A C 1
ATOM 593 O O . TYR A 1 73 ? 3.464 8.588 -23.255 1.00 62.56 73 TYR A O 1
ATOM 601 N N . PRO A 1 74 ? 5.165 7.948 -21.949 1.00 67.56 74 PRO A N 1
ATOM 602 C CA . PRO A 1 74 ? 5.848 9.243 -21.989 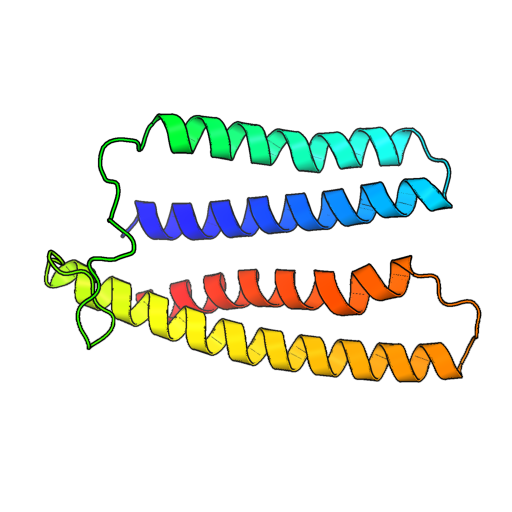1.00 67.56 74 PRO A CA 1
ATOM 603 C C . PRO A 1 74 ? 6.382 9.564 -23.396 1.00 67.56 74 PRO A C 1
ATOM 605 O O . PRO A 1 74 ? 6.878 8.668 -24.076 1.00 67.56 74 PRO A O 1
ATOM 608 N N . LEU A 1 75 ? 6.328 10.837 -23.806 1.00 65.75 75 LEU A N 1
ATOM 609 C CA . LEU A 1 75 ? 6.744 11.306 -25.142 1.00 65.75 75 LEU A CA 1
ATOM 610 C C . LEU A 1 75 ? 8.216 11.013 -25.511 1.00 65.75 75 LEU A C 1
ATOM 612 O O . LEU A 1 75 ? 8.495 10.788 -26.684 1.00 65.75 75 LEU A O 1
ATOM 616 N N . ASP A 1 76 ? 9.124 10.949 -24.530 1.00 66.75 76 ASP A N 1
ATOM 617 C CA . ASP A 1 76 ? 10.576 10.770 -24.735 1.00 66.75 76 ASP A CA 1
ATOM 618 C C . ASP A 1 76 ? 11.106 9.430 -24.172 1.00 66.75 76 ASP A C 1
ATOM 620 O O . ASP A 1 76 ? 12.193 9.367 -23.594 1.00 66.75 76 ASP A O 1
ATOM 624 N N . MET A 1 77 ? 10.321 8.350 -24.252 1.00 68.00 77 MET A N 1
ATOM 625 C CA . MET A 1 77 ? 10.691 7.061 -23.649 1.00 68.00 77 MET A CA 1
ATOM 626 C C . MET A 1 77 ? 11.639 6.242 -24.546 1.00 68.00 77 MET A C 1
ATOM 628 O O . MET A 1 77 ? 11.329 5.968 -25.703 1.00 68.00 77 MET A O 1
ATOM 632 N N . GLU A 1 78 ? 12.788 5.805 -24.012 1.00 72.38 78 GLU A N 1
ATOM 633 C CA . GLU A 1 78 ? 13.669 4.857 -24.707 1.00 72.38 78 GLU A CA 1
ATOM 634 C C . GLU A 1 78 ? 13.011 3.466 -24.801 1.00 72.38 78 GLU A C 1
ATOM 636 O O . GLU A 1 78 ? 12.269 3.047 -23.916 1.00 72.38 78 GLU A O 1
ATOM 641 N N . HIS A 1 79 ? 13.324 2.680 -25.836 1.00 67.62 79 HIS A N 1
ATOM 642 C CA . HIS A 1 79 ? 12.697 1.365 -26.053 1.00 67.62 79 HIS A CA 1
ATOM 643 C C . HIS A 1 79 ? 12.883 0.377 -24.877 1.00 67.62 79 HIS A C 1
ATOM 645 O O . HIS A 1 79 ? 12.009 -0.438 -24.582 1.00 67.62 79 HIS A O 1
ATOM 651 N N . ASN A 1 80 ? 14.004 0.468 -24.153 1.00 69.19 80 ASN A N 1
ATOM 652 C CA . ASN A 1 80 ? 14.221 -0.327 -22.938 1.00 69.19 80 ASN A CA 1
ATOM 653 C C . ASN A 1 80 ? 13.302 0.099 -21.779 1.00 69.19 80 ASN A C 1
ATOM 655 O O . ASN A 1 80 ? 12.900 -0.746 -20.976 1.00 69.19 80 ASN A O 1
ATOM 659 N N . ASP A 1 81 ? 12.920 1.373 -21.729 1.00 73.50 81 ASP A N 1
ATOM 660 C CA . ASP A 1 81 ? 11.998 1.917 -20.736 1.00 73.50 81 ASP A CA 1
ATOM 661 C C . ASP A 1 81 ? 10.540 1.549 -21.068 1.00 73.50 81 ASP A C 1
ATOM 663 O O . ASP A 1 81 ? 9.733 1.369 -20.156 1.00 73.50 81 ASP A O 1
ATOM 667 N N . GLU A 1 82 ? 10.200 1.317 -22.344 1.00 77.19 82 GLU A N 1
ATOM 668 C CA . GLU A 1 82 ? 8.861 0.861 -22.759 1.00 77.19 82 GLU A CA 1
ATOM 669 C C . GLU A 1 82 ? 8.499 -0.517 -22.183 1.00 77.19 82 GLU A C 1
ATOM 671 O O . GLU A 1 82 ? 7.353 -0.750 -21.772 1.00 77.19 82 GLU A O 1
ATOM 676 N N . ARG A 1 83 ? 9.468 -1.446 -22.131 1.00 81.50 83 ARG A N 1
ATOM 677 C CA . ARG A 1 83 ? 9.277 -2.758 -21.488 1.00 81.50 83 ARG A CA 1
ATOM 678 C C . ARG A 1 83 ? 9.018 -2.583 -19.994 1.00 81.50 83 ARG A C 1
ATOM 680 O O . ARG A 1 83 ? 8.081 -3.186 -19.467 1.00 81.50 83 ARG A O 1
ATOM 687 N N . GLU A 1 84 ? 9.825 -1.762 -19.323 1.00 80.81 84 GLU A N 1
ATOM 688 C CA . GLU A 1 84 ? 9.702 -1.492 -17.886 1.00 80.81 84 GLU A CA 1
ATOM 689 C C . GLU A 1 84 ? 8.343 -0.838 -17.574 1.00 80.81 84 GLU A C 1
ATOM 691 O O . GLU A 1 84 ? 7.629 -1.281 -16.672 1.00 80.81 84 GLU A O 1
ATOM 696 N N . TRP A 1 85 ? 7.905 0.112 -18.403 1.00 81.06 85 TRP A N 1
ATOM 697 C CA . TRP A 1 85 ? 6.597 0.758 -18.299 1.00 81.06 85 TRP A CA 1
ATOM 698 C C . TRP A 1 85 ? 5.435 -0.216 -18.472 1.00 81.06 85 TRP A C 1
ATOM 700 O O . TRP A 1 85 ? 4.494 -0.211 -17.678 1.00 81.06 85 TRP A O 1
ATOM 710 N N . ARG A 1 86 ? 5.502 -1.113 -19.463 1.00 86.06 86 ARG A N 1
ATOM 711 C CA . ARG A 1 86 ? 4.463 -2.134 -19.671 1.00 86.06 86 ARG A CA 1
ATOM 712 C C . ARG A 1 86 ? 4.339 -3.063 -18.461 1.00 86.06 86 ARG A C 1
ATOM 714 O O . ARG A 1 86 ? 3.224 -3.414 -18.064 1.00 86.06 86 ARG A O 1
ATOM 721 N N . ILE A 1 87 ? 5.467 -3.433 -17.853 1.00 88.75 87 ILE A N 1
ATOM 722 C CA . ILE A 1 87 ? 5.492 -4.222 -16.616 1.00 88.75 87 ILE A CA 1
ATOM 723 C C . ILE A 1 87 ? 4.838 -3.437 -15.469 1.00 88.75 87 ILE A C 1
ATOM 725 O O . ILE A 1 87 ? 3.976 -3.985 -14.778 1.00 88.75 87 ILE A O 1
ATOM 729 N N . MET A 1 88 ? 5.174 -2.153 -15.299 1.00 88.06 88 MET A N 1
ATOM 730 C CA . MET A 1 88 ? 4.570 -1.283 -14.278 1.00 88.06 88 MET A CA 1
ATOM 731 C C . MET A 1 88 ? 3.057 -1.113 -14.464 1.00 88.06 88 MET A C 1
ATOM 733 O O . MET A 1 88 ? 2.307 -1.221 -13.493 1.00 88.06 88 MET A O 1
ATOM 737 N N . LEU A 1 89 ? 2.582 -0.904 -15.695 1.00 88.25 89 LEU A N 1
ATOM 738 C CA . LEU A 1 89 ? 1.152 -0.794 -16.002 1.00 88.25 89 LEU A CA 1
ATOM 739 C C . LEU A 1 89 ? 0.409 -2.094 -15.683 1.00 88.25 89 LEU A C 1
ATOM 741 O O . LEU A 1 89 ? -0.639 -2.072 -15.039 1.00 88.25 89 LEU A O 1
ATOM 745 N N . THR A 1 90 ? 0.980 -3.238 -16.066 1.00 90.56 90 THR A N 1
ATOM 746 C CA . THR A 1 90 ? 0.381 -4.553 -15.793 1.00 90.56 90 THR A CA 1
ATOM 747 C C . THR A 1 90 ? 0.328 -4.833 -14.289 1.00 90.56 90 THR A C 1
ATOM 749 O O . THR A 1 90 ? -0.699 -5.278 -13.771 1.00 90.56 90 THR A O 1
ATOM 752 N N . ALA A 1 91 ? 1.404 -4.517 -13.563 1.00 91.81 91 ALA A N 1
ATOM 753 C CA . ALA A 1 91 ? 1.448 -4.639 -12.110 1.00 91.81 91 ALA A CA 1
ATOM 754 C C . ALA A 1 91 ? 0.427 -3.716 -11.425 1.00 91.81 91 ALA A C 1
ATOM 756 O O . ALA A 1 91 ? -0.253 -4.147 -10.493 1.00 91.81 91 ALA A O 1
ATOM 757 N N . THR A 1 92 ? 0.269 -2.482 -11.915 1.00 91.44 92 THR A N 1
ATOM 758 C CA . THR A 1 92 ? -0.741 -1.525 -11.434 1.00 91.44 92 THR A CA 1
ATOM 759 C C . THR A 1 92 ? -2.152 -2.058 -11.653 1.00 91.44 92 THR A C 1
ATOM 761 O O . THR A 1 92 ? -2.961 -2.054 -10.729 1.00 91.44 92 THR A O 1
ATOM 764 N N . TYR A 1 93 ? -2.443 -2.577 -12.847 1.00 93.25 93 TYR A N 1
ATOM 765 C CA . TYR A 1 93 ? -3.751 -3.141 -13.171 1.00 93.25 93 TYR A CA 1
ATOM 766 C C . TYR A 1 93 ? -4.119 -4.311 -12.245 1.00 93.25 93 TYR A C 1
ATOM 768 O O . TYR A 1 93 ? -5.208 -4.331 -11.667 1.00 93.25 93 TYR A O 1
ATOM 776 N N . ILE A 1 94 ? -3.203 -5.266 -12.056 1.00 94.25 94 ILE A N 1
ATOM 777 C CA . ILE A 1 94 ? -3.415 -6.425 -11.174 1.00 94.25 94 ILE A CA 1
ATOM 778 C C . ILE A 1 94 ? -3.575 -5.979 -9.715 1.00 94.25 94 ILE A C 1
ATOM 780 O O . ILE A 1 94 ? -4.503 -6.418 -9.034 1.00 94.25 94 ILE A O 1
ATOM 784 N N . SER A 1 95 ? -2.712 -5.072 -9.250 1.00 95.00 95 SER A N 1
ATOM 785 C CA . SER A 1 95 ? -2.789 -4.488 -7.908 1.00 95.00 95 SER A CA 1
ATOM 786 C C . SER A 1 95 ? -4.137 -3.820 -7.657 1.00 95.00 95 SER A C 1
ATOM 788 O O . SER A 1 95 ? -4.778 -4.106 -6.646 1.00 95.00 95 SER A O 1
ATOM 790 N N . TYR A 1 96 ? -4.623 -3.005 -8.595 1.00 93.62 96 TYR A N 1
ATOM 791 C CA . TYR A 1 96 ? -5.912 -2.331 -8.474 1.00 93.62 96 TYR A CA 1
ATOM 792 C C . TYR A 1 96 ? -7.075 -3.323 -8.364 1.00 93.62 96 TYR A C 1
ATOM 794 O O . TYR A 1 96 ? -7.935 -3.176 -7.497 1.00 93.62 96 TYR A O 1
ATOM 802 N N . ARG A 1 97 ? -7.085 -4.381 -9.187 1.00 94.69 97 ARG A N 1
ATOM 803 C CA . ARG A 1 97 ? -8.123 -5.425 -9.130 1.00 94.69 97 ARG A CA 1
ATOM 804 C C . ARG A 1 97 ? -8.142 -6.147 -7.786 1.00 94.69 97 ARG A C 1
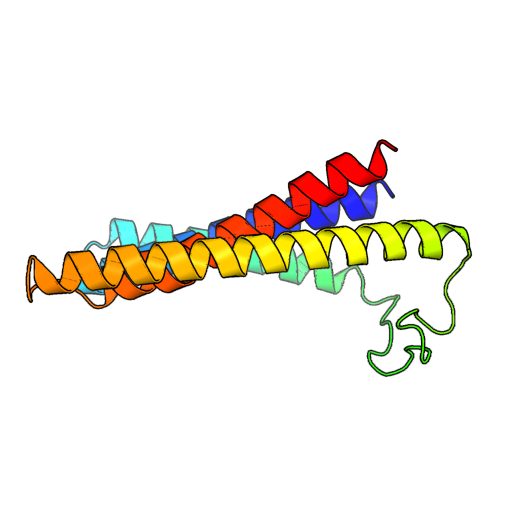ATOM 806 O O . ARG A 1 97 ? -9.217 -6.352 -7.228 1.00 94.69 97 ARG A O 1
ATOM 813 N N . ILE A 1 98 ? -6.971 -6.501 -7.262 1.00 94.75 98 ILE A N 1
ATOM 814 C CA . ILE A 1 98 ? -6.856 -7.170 -5.962 1.00 94.75 98 ILE A CA 1
ATOM 815 C C . ILE A 1 98 ? -7.239 -6.219 -4.825 1.00 94.75 98 ILE A C 1
ATOM 817 O O . ILE A 1 98 ? -7.959 -6.632 -3.926 1.00 94.75 98 ILE A O 1
ATOM 821 N N . THR A 1 99 ? -6.844 -4.947 -4.901 1.00 94.44 99 THR A N 1
ATOM 822 C CA . THR A 1 99 ? -7.221 -3.902 -3.930 1.00 94.44 99 THR A CA 1
ATOM 823 C C . THR A 1 99 ? -8.731 -3.706 -3.876 1.00 94.44 99 THR A C 1
ATOM 825 O O . THR A 1 99 ? -9.315 -3.590 -2.805 1.00 94.44 99 THR A O 1
ATOM 828 N N . LEU A 1 100 ? -9.388 -3.688 -5.037 1.00 93.56 100 LEU A N 1
ATOM 829 C CA . LEU A 1 100 ? -10.840 -3.578 -5.117 1.00 93.56 100 LEU A CA 1
ATOM 830 C C . LEU A 1 100 ? -11.506 -4.824 -4.523 1.00 93.56 100 LEU A C 1
ATOM 832 O O . LEU A 1 100 ? -12.433 -4.702 -3.727 1.00 93.56 100 LEU A O 1
ATOM 836 N N . ALA A 1 101 ? -11.014 -6.018 -4.863 1.00 94.81 101 ALA A N 1
ATOM 837 C CA . ALA A 1 101 ? -11.530 -7.264 -4.306 1.00 94.81 101 ALA A CA 1
ATOM 838 C C . ALA A 1 101 ? -11.382 -7.310 -2.776 1.00 94.81 101 ALA A C 1
ATOM 840 O O . ALA A 1 101 ? -12.336 -7.655 -2.082 1.00 94.81 101 ALA A O 1
ATOM 841 N N . THR A 1 102 ? -10.225 -6.916 -2.237 1.00 94.75 102 THR A N 1
ATOM 842 C CA . THR A 1 102 ? -10.003 -6.873 -0.787 1.00 94.75 102 THR A CA 1
ATOM 843 C C . THR A 1 102 ? -10.851 -5.804 -0.112 1.00 94.75 102 THR A C 1
ATOM 845 O O . THR A 1 102 ? -11.427 -6.090 0.929 1.00 94.75 102 THR A O 1
ATOM 848 N N . ALA A 1 103 ? -11.028 -4.627 -0.719 1.00 93.12 103 ALA A N 1
ATOM 849 C CA . ALA A 1 103 ? -11.938 -3.598 -0.214 1.00 93.12 103 ALA A CA 1
ATOM 850 C C . ALA A 1 103 ? -13.390 -4.089 -0.135 1.00 93.12 103 ALA A C 1
ATOM 852 O O . ALA A 1 103 ? -14.058 -3.868 0.874 1.00 93.12 103 ALA A O 1
ATOM 853 N N . LEU A 1 104 ? -13.870 -4.802 -1.159 1.00 93.94 104 LEU A N 1
ATOM 854 C CA . LEU A 1 104 ? -15.209 -5.394 -1.146 1.00 93.94 104 LEU A CA 1
ATOM 855 C C . LEU A 1 104 ? -15.351 -6.451 -0.048 1.00 93.94 104 LEU A C 1
ATOM 857 O O . LEU A 1 104 ? -16.336 -6.434 0.687 1.00 93.94 104 LEU A O 1
ATOM 861 N N . VAL A 1 105 ? -14.369 -7.345 0.098 1.00 93.94 105 VAL A N 1
ATOM 862 C CA . VAL A 1 105 ? -14.370 -8.364 1.161 1.00 93.94 105 VAL A CA 1
ATOM 863 C C . VAL A 1 105 ? -14.362 -7.708 2.542 1.00 93.94 105 VAL A C 1
ATOM 865 O O . VAL A 1 105 ? -15.188 -8.057 3.385 1.00 93.94 105 VAL A O 1
ATOM 868 N N . SER A 1 106 ? -13.495 -6.718 2.761 1.00 91.75 106 SER A N 1
ATOM 869 C CA . SER A 1 106 ? -13.450 -5.937 3.998 1.00 91.75 106 SER A CA 1
ATOM 870 C C . SER A 1 106 ? -14.782 -5.261 4.307 1.00 91.75 106 SER A C 1
ATOM 872 O O . SER A 1 106 ? -15.229 -5.284 5.451 1.00 91.75 106 SER A O 1
ATOM 874 N N . LEU A 1 107 ? -15.444 -4.690 3.297 1.00 90.12 107 LEU A N 1
ATOM 875 C CA . LEU A 1 107 ? -16.745 -4.045 3.454 1.00 90.12 107 LEU A CA 1
ATOM 876 C C . LEU A 1 107 ? -17.827 -5.058 3.843 1.00 90.12 107 LEU A C 1
ATOM 878 O O . LEU A 1 107 ? -18.616 -4.788 4.745 1.00 90.12 107 LEU A O 1
ATOM 882 N N . VAL A 1 108 ? -17.844 -6.242 3.223 1.00 90.25 108 VAL A N 1
ATOM 883 C CA . VAL A 1 108 ? -18.777 -7.319 3.595 1.00 90.25 108 VAL A CA 1
ATOM 884 C C . VAL A 1 108 ? -18.551 -7.759 5.041 1.00 90.25 108 VAL A C 1
ATOM 886 O O . VAL A 1 108 ? -19.512 -7.843 5.804 1.00 90.25 108 VAL A O 1
ATOM 889 N N . ILE A 1 109 ? -17.296 -7.986 5.440 1.00 89.25 109 ILE A N 1
ATOM 890 C CA . ILE A 1 109 ? -16.943 -8.329 6.826 1.00 89.25 109 ILE A CA 1
ATOM 891 C C . ILE A 1 109 ? -17.437 -7.238 7.776 1.00 89.25 109 ILE A C 1
ATOM 893 O O . ILE A 1 109 ? -18.080 -7.533 8.779 1.00 89.25 109 ILE A O 1
ATOM 897 N N . LEU A 1 110 ? -17.200 -5.974 7.437 1.00 87.56 110 LEU A N 1
ATOM 898 C CA . LEU A 1 110 ? -17.607 -4.848 8.259 1.00 87.56 110 LEU A CA 1
ATOM 899 C C . LEU A 1 110 ? -19.131 -4.751 8.425 1.00 87.56 110 LEU A C 1
ATOM 901 O O . LEU A 1 110 ? -19.610 -4.524 9.534 1.00 87.56 110 LEU A O 1
ATOM 905 N N . LEU A 1 111 ? -19.904 -4.969 7.359 1.00 86.25 111 LEU A N 1
ATOM 906 C CA . LEU A 1 111 ? -21.367 -4.998 7.436 1.00 86.25 111 LEU A CA 1
ATOM 907 C C . LEU A 1 111 ? -21.877 -6.150 8.317 1.00 86.25 111 LEU A C 1
ATOM 909 O O . LEU A 1 111 ? -22.831 -5.968 9.076 1.00 86.25 111 LEU A O 1
ATOM 913 N N . LEU A 1 112 ? -21.240 -7.324 8.246 1.00 87.06 112 LEU A N 1
ATOM 914 C CA . LEU A 1 112 ? -21.571 -8.460 9.113 1.00 87.06 112 LEU A CA 1
ATOM 915 C C . LEU A 1 112 ? -21.270 -8.149 10.581 1.00 87.06 112 LEU A C 1
ATOM 917 O O . LEU A 1 112 ? -22.081 -8.457 11.454 1.00 87.06 112 LEU A O 1
ATOM 921 N N . LEU A 1 113 ? -20.135 -7.503 10.844 1.00 84.00 113 LEU A N 1
ATOM 922 C CA . LEU A 1 113 ? -19.743 -7.065 12.177 1.00 84.00 113 LEU A CA 1
ATOM 923 C C . LEU A 1 113 ? -20.728 -6.025 12.729 1.00 84.00 113 LEU A C 1
ATOM 925 O O . LEU A 1 113 ? -21.276 -6.240 13.805 1.00 84.00 113 LEU A O 1
ATOM 929 N N . LEU A 1 114 ?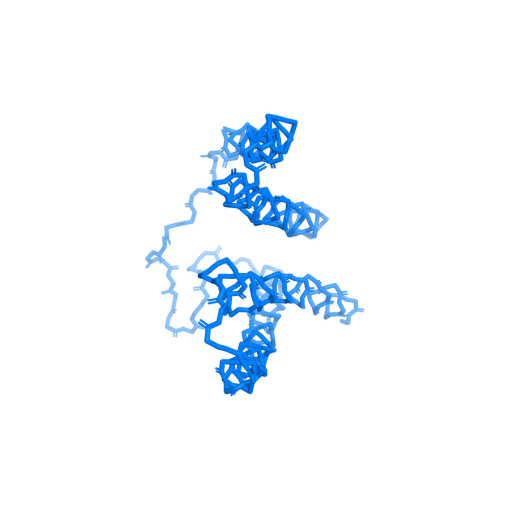 -21.072 -4.977 11.976 1.00 82.25 114 LEU A N 1
ATOM 930 C CA . LEU A 1 114 ? -22.058 -3.968 12.399 1.00 82.25 114 LEU A CA 1
ATOM 931 C C . LEU A 1 114 ? -23.406 -4.570 12.825 1.00 82.25 114 LEU A C 1
ATOM 933 O O . LEU A 1 114 ? -24.057 -4.056 13.732 1.00 82.25 114 LEU A O 1
ATOM 937 N N . LYS A 1 115 ? -23.826 -5.675 12.199 1.00 78.62 115 LYS A N 1
ATOM 938 C CA . LYS A 1 115 ? -25.047 -6.393 12.584 1.00 78.62 115 LYS A CA 1
ATOM 939 C C . LYS A 1 115 ? -24.911 -7.134 13.922 1.00 78.62 115 LYS A C 1
ATOM 941 O O . LYS A 1 115 ? -25.906 -7.300 14.621 1.00 78.62 115 LYS A O 1
ATOM 946 N N . LEU A 1 116 ? -23.710 -7.604 14.262 1.00 79.69 116 LEU A N 1
ATOM 947 C CA . LEU A 1 116 ? -23.428 -8.367 15.483 1.00 79.69 116 LEU A CA 1
ATOM 948 C C . LEU A 1 116 ? -23.292 -7.474 16.722 1.00 79.69 116 LEU A C 1
ATOM 950 O O . LEU A 1 116 ? -23.611 -7.918 17.822 1.00 79.69 116 LEU A O 1
ATOM 954 N N . SER A 1 117 ? -22.836 -6.228 16.572 1.00 70.38 117 SER A N 1
ATOM 955 C CA . SER A 1 117 ? -22.811 -5.272 17.681 1.00 70.38 117 SER A CA 1
ATOM 956 C C . SER A 1 117 ? -22.892 -3.831 17.182 1.00 70.38 117 SER A C 1
ATOM 958 O O . SER A 1 117 ? -22.248 -3.472 16.208 1.00 70.38 117 SER A O 1
ATOM 960 N N . SER A 1 118 ? -23.627 -2.959 17.869 1.00 66.38 118 SER A N 1
ATOM 961 C CA . SER A 1 118 ? -23.641 -1.520 17.560 1.00 66.38 118 SER A CA 1
ATOM 962 C C . SER A 1 118 ? -22.419 -0.772 18.112 1.00 66.38 118 SER A C 1
ATOM 964 O O . SER A 1 118 ? -22.311 0.437 17.936 1.00 66.38 118 SER A O 1
ATOM 966 N N . LEU A 1 119 ? -21.513 -1.475 18.802 1.00 59.84 119 LEU A N 1
ATOM 967 C CA . LEU A 1 119 ? -20.331 -0.916 19.465 1.00 59.84 119 LEU A CA 1
ATOM 968 C C . LEU A 1 119 ? -19.089 -0.891 18.563 1.00 59.84 119 LEU A C 1
ATOM 970 O O . LEU A 1 119 ? -17.996 -0.589 19.042 1.00 59.84 119 LEU A O 1
ATOM 974 N N . PHE A 1 120 ? -19.223 -1.197 17.267 1.00 65.44 120 PHE A N 1
ATOM 975 C CA . PHE A 1 120 ? -18.096 -1.085 16.343 1.00 65.44 120 PHE A CA 1
ATOM 976 C C . PHE A 1 120 ? -17.648 0.372 16.237 1.00 65.44 120 PHE A C 1
ATOM 978 O O . PHE A 1 120 ? -18.367 1.244 15.751 1.00 65.44 120 PHE A O 1
ATOM 985 N N . SER A 1 121 ? -16.436 0.623 16.724 1.00 69.94 121 SER A N 1
ATOM 986 C CA . SER A 1 121 ? -15.813 1.934 16.696 1.00 69.94 121 SER A CA 1
ATOM 987 C C . SER A 1 121 ? -15.449 2.321 15.262 1.00 69.94 121 SER A C 1
ATOM 989 O O . SER A 1 121 ? -15.076 1.480 14.439 1.00 69.94 121 SER A O 1
ATOM 991 N N . ALA A 1 122 ? -15.485 3.624 14.970 1.00 70.69 122 ALA A N 1
ATOM 992 C CA . ALA A 1 122 ? -14.978 4.186 13.715 1.00 70.69 122 ALA A CA 1
ATOM 993 C C . ALA A 1 122 ? -13.526 3.747 13.413 1.00 70.69 122 ALA A C 1
ATOM 995 O O . ALA A 1 122 ? -13.110 3.715 12.258 1.00 70.69 122 ALA A O 1
ATOM 996 N N . PHE A 1 123 ? -12.776 3.349 14.443 1.00 74.81 123 PHE A N 1
ATOM 997 C CA . PHE A 1 123 ? -11.445 2.765 14.336 1.00 74.81 123 PHE A CA 1
ATOM 998 C C . PHE A 1 123 ? -11.422 1.452 13.533 1.00 74.81 123 PHE A C 1
ATOM 1000 O O . PHE A 1 123 ? -10.698 1.365 12.543 1.00 74.81 123 PHE A O 1
ATOM 1007 N N . LEU A 1 124 ? -12.265 0.471 13.884 1.00 76.56 124 LEU A N 1
ATOM 1008 C CA . LEU A 1 124 ? -12.347 -0.801 13.148 1.00 76.56 124 LEU A CA 1
ATOM 1009 C C . LEU A 1 124 ? -12.805 -0.594 11.701 1.00 76.56 124 LEU A C 1
ATOM 1011 O O . LEU A 1 124 ? -12.399 -1.338 10.809 1.00 76.56 124 LEU A O 1
ATOM 1015 N N . PHE A 1 125 ? -13.606 0.448 11.457 1.00 81.38 125 PHE A N 1
ATOM 1016 C CA . PHE A 1 125 ? -13.978 0.852 10.107 1.00 81.38 125 PHE A CA 1
ATOM 1017 C C . PHE A 1 125 ? -12.782 1.332 9.290 1.00 81.38 125 PHE A C 1
ATOM 1019 O O . PHE A 1 125 ? -12.557 0.830 8.191 1.00 81.38 125 PHE A O 1
ATOM 1026 N N . ILE A 1 126 ? -11.997 2.268 9.822 1.00 79.38 126 ILE A N 1
ATOM 1027 C CA . ILE A 1 126 ? -10.823 2.802 9.122 1.00 79.38 126 ILE A CA 1
ATOM 1028 C C . ILE A 1 126 ? -9.797 1.688 8.867 1.00 79.38 126 IL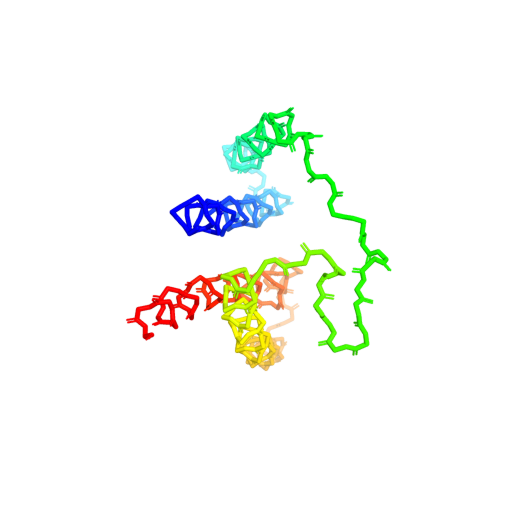E A C 1
ATOM 1030 O O . ILE A 1 126 ? -9.251 1.584 7.767 1.00 79.38 126 ILE A O 1
ATOM 1034 N N . GLU A 1 127 ? -9.569 0.815 9.845 1.00 80.44 127 GLU A N 1
ATOM 1035 C CA . GLU A 1 127 ? -8.586 -0.260 9.731 1.00 80.44 127 GLU A CA 1
ATOM 1036 C C . GLU A 1 127 ? -8.984 -1.302 8.671 1.00 80.44 127 GLU A C 1
ATOM 1038 O O . GLU A 1 127 ? -8.227 -1.556 7.729 1.00 80.44 127 GLU A O 1
ATOM 1043 N N . LEU A 1 128 ? -10.198 -1.856 8.760 1.00 83.88 128 LEU A N 1
ATOM 1044 C CA . LEU A 1 128 ? -10.643 -2.907 7.844 1.00 83.88 128 LEU A CA 1
ATOM 1045 C C . LEU A 1 128 ? -10.973 -2.376 6.449 1.00 83.88 128 LEU A C 1
ATOM 1047 O O . LEU A 1 128 ? -10.591 -3.004 5.461 1.00 83.88 128 LEU A O 1
ATOM 1051 N N . ALA A 1 129 ? -11.686 -1.252 6.341 1.00 84.56 129 ALA A N 1
ATOM 1052 C CA . ALA A 1 129 ? -12.215 -0.783 5.060 1.00 84.56 129 ALA A CA 1
ATOM 1053 C C . ALA A 1 129 ? -11.204 0.029 4.240 1.00 84.56 129 ALA A C 1
ATOM 1055 O O . ALA A 1 129 ? -11.324 0.078 3.017 1.00 84.56 129 ALA A O 1
ATOM 1056 N N . VAL A 1 130 ? -10.219 0.662 4.886 1.00 86.88 130 VAL A N 1
ATOM 1057 C CA . VAL A 1 130 ? -9.280 1.570 4.208 1.00 86.88 130 VAL A CA 1
ATOM 1058 C C . VAL A 1 130 ? -7.862 1.020 4.238 1.00 86.88 130 VAL A C 1
ATOM 1060 O O . VAL A 1 130 ? -7.238 0.861 3.190 1.00 86.88 130 VAL A O 1
ATOM 1063 N N . VAL A 1 131 ? -7.344 0.686 5.418 1.00 89.25 131 VAL A N 1
ATOM 1064 C CA . VAL A 1 131 ? -5.915 0.377 5.571 1.00 89.25 131 VAL A CA 1
ATOM 1065 C C . VAL A 1 131 ? -5.566 -0.988 4.986 1.00 89.25 131 VAL A C 1
ATOM 1067 O O . VAL A 1 131 ? -4.635 -1.085 4.182 1.00 89.25 131 VAL A O 1
ATOM 1070 N N . VAL A 1 132 ? -6.335 -2.030 5.319 1.00 90.75 132 VAL A N 1
ATOM 1071 C CA . VAL A 1 132 ? -6.090 -3.392 4.816 1.00 90.75 132 VAL A CA 1
ATOM 1072 C C . VAL A 1 132 ? -6.081 -3.447 3.279 1.00 90.75 132 VAL A C 1
ATOM 1074 O O . VAL A 1 132 ? -5.109 -3.972 2.721 1.00 90.75 132 VAL A O 1
ATOM 1077 N N . PRO A 1 133 ? -7.066 -2.878 2.553 1.00 93.31 133 PRO A N 1
ATOM 1078 C CA . PRO A 1 133 ? -7.040 -2.882 1.095 1.00 93.31 133 PRO A CA 1
ATOM 1079 C C . PRO A 1 133 ? -5.839 -2.141 0.512 1.00 93.31 133 PRO A C 1
ATOM 1081 O O . PRO A 1 133 ? -5.186 -2.675 -0.383 1.00 93.31 133 PRO A O 1
ATOM 1084 N N . ILE A 1 134 ? -5.495 -0.960 1.040 1.00 92.31 134 ILE A N 1
ATOM 1085 C CA . ILE A 1 134 ? -4.379 -0.155 0.522 1.00 92.31 134 ILE A CA 1
ATOM 1086 C C . ILE A 1 134 ? -3.045 -0.887 0.703 1.00 92.31 134 ILE A C 1
ATOM 1088 O O . ILE A 1 134 ? -2.279 -0.995 -0.257 1.00 92.31 134 ILE A O 1
ATOM 1092 N N . ILE A 1 135 ? -2.774 -1.433 1.895 1.00 93.00 135 ILE A N 1
ATOM 1093 C CA . ILE A 1 135 ? -1.555 -2.219 2.151 1.00 93.00 135 ILE A CA 1
ATOM 1094 C C . ILE A 1 135 ? -1.513 -3.421 1.204 1.00 93.00 135 ILE A C 1
ATOM 1096 O O . ILE A 1 135 ? -0.511 -3.642 0.520 1.00 93.00 135 ILE A O 1
ATOM 1100 N N . THR A 1 136 ? -2.618 -4.161 1.094 1.00 93.94 136 THR A N 1
ATOM 1101 C CA . THR A 1 136 ? -2.698 -5.315 0.188 1.00 93.94 136 THR A CA 1
ATOM 1102 C C . THR A 1 136 ? -2.399 -4.912 -1.255 1.00 93.94 136 THR A C 1
ATOM 1104 O O . THR A 1 136 ? -1.654 -5.607 -1.948 1.00 93.94 136 THR A O 1
ATOM 1107 N N . GLY A 1 137 ? -2.911 -3.766 -1.704 1.00 93.00 137 GLY A N 1
ATOM 1108 C CA . GLY A 1 137 ? -2.634 -3.207 -3.021 1.00 93.00 137 GLY A CA 1
ATOM 1109 C C . GLY A 1 137 ? -1.158 -2.908 -3.253 1.00 93.00 137 GLY A C 1
ATOM 1110 O O . GLY A 1 137 ? -0.590 -3.355 -4.256 1.00 93.00 137 GLY A O 1
ATOM 1111 N N . GLN A 1 138 ? -0.509 -2.221 -2.311 1.00 92.44 138 GLN A N 1
ATOM 1112 C CA . GLN A 1 138 ? 0.915 -1.877 -2.401 1.00 92.44 138 GLN A CA 1
ATOM 1113 C C . GLN A 1 138 ? 1.811 -3.123 -2.471 1.00 92.44 138 GLN A C 1
ATOM 1115 O O . GLN A 1 138 ? 2.744 -3.176 -3.278 1.00 92.44 138 GLN A O 1
ATOM 1120 N N . TRP A 1 139 ? 1.519 -4.146 -1.664 1.00 95.25 139 TRP A N 1
ATOM 1121 C CA . TRP A 1 139 ? 2.270 -5.405 -1.673 1.00 95.25 139 TRP A CA 1
ATOM 1122 C C . TRP A 1 139 ? 1.988 -6.244 -2.915 1.00 95.25 139 TRP A C 1
ATOM 1124 O O . TRP A 1 139 ? 2.908 -6.819 -3.496 1.00 95.25 139 TRP A O 1
ATOM 1134 N N . THR A 1 140 ? 0.742 -6.259 -3.385 1.00 95.38 140 THR A N 1
ATOM 1135 C CA . THR A 1 140 ? 0.379 -6.924 -4.639 1.00 95.38 140 THR A CA 1
ATOM 1136 C C . THR A 1 140 ? 1.110 -6.303 -5.823 1.00 95.38 140 THR A C 1
ATOM 1138 O O . THR A 1 140 ? 1.616 -7.032 -6.678 1.00 95.38 140 THR A O 1
ATOM 1141 N N . TYR A 1 141 ? 1.207 -4.971 -5.862 1.00 94.44 141 TYR A N 1
ATOM 1142 C CA . TYR A 1 141 ? 1.967 -4.261 -6.886 1.00 94.44 141 TYR A CA 1
ATOM 1143 C C . TYR A 1 141 ? 3.433 -4.701 -6.882 1.00 94.44 141 TYR A C 1
ATOM 1145 O O . TYR A 1 141 ? 3.945 -5.143 -7.910 1.00 94.44 141 TYR A O 1
ATOM 1153 N N . LEU A 1 142 ? 4.080 -4.659 -5.711 1.00 93.06 142 LEU A N 1
ATOM 1154 C CA . LEU A 1 142 ? 5.468 -5.079 -5.532 1.00 93.06 142 LEU A CA 1
ATOM 1155 C C . LEU A 1 142 ? 5.690 -6.524 -6.006 1.00 93.06 142 LEU A C 1
ATOM 1157 O O . LEU A 1 142 ? 6.572 -6.779 -6.822 1.00 93.06 142 LEU A O 1
ATOM 1161 N N . ILE A 1 143 ? 4.881 -7.471 -5.525 1.00 93.25 143 ILE A N 1
ATOM 1162 C CA . ILE A 1 143 ? 5.016 -8.898 -5.857 1.00 93.25 143 ILE A CA 1
ATOM 1163 C C . ILE A 1 143 ? 4.820 -9.125 -7.357 1.00 93.25 143 ILE A C 1
ATOM 1165 O O . ILE A 1 143 ? 5.608 -9.831 -7.988 1.00 93.25 143 ILE A O 1
ATOM 1169 N N . THR A 1 144 ? 3.790 -8.510 -7.940 1.00 93.19 144 THR A N 1
ATOM 1170 C CA . THR A 1 144 ? 3.479 -8.657 -9.366 1.00 93.19 144 THR A CA 1
ATOM 1171 C C . THR A 1 144 ? 4.592 -8.082 -10.229 1.00 93.19 144 THR A C 1
ATOM 1173 O O . THR A 1 144 ? 5.033 -8.743 -11.166 1.00 93.19 144 THR A O 1
ATOM 1176 N N . TYR A 1 145 ? 5.105 -6.904 -9.871 1.00 92.38 145 TYR A N 1
ATOM 1177 C CA . TYR A 1 145 ? 6.242 -6.287 -10.545 1.00 92.38 145 TYR A CA 1
ATOM 1178 C C . TYR A 1 145 ? 7.469 -7.210 -10.524 1.00 92.38 145 TYR A C 1
ATOM 1180 O O . TYR A 1 145 ? 8.041 -7.513 -11.568 1.00 92.38 145 TYR A O 1
ATOM 1188 N N . TYR A 1 146 ? 7.840 -7.733 -9.349 1.00 91.25 146 TYR A N 1
ATOM 1189 C CA . TYR A 1 146 ? 8.982 -8.644 -9.211 1.00 91.25 146 TYR A CA 1
ATOM 1190 C C . TYR A 1 146 ? 8.796 -9.965 -9.964 1.00 91.25 146 TYR A C 1
ATOM 1192 O O . TYR A 1 146 ? 9.783 -10.554 -10.404 1.00 91.25 146 TYR A O 1
ATOM 1200 N N . LYS A 1 147 ? 7.556 -10.447 -10.095 1.00 92.12 147 LYS A N 1
ATOM 1201 C CA . LYS A 1 147 ? 7.247 -11.656 -10.858 1.00 92.12 147 LYS A CA 1
ATOM 1202 C C . LYS A 1 147 ? 7.370 -11.407 -12.358 1.00 92.12 147 LYS A C 1
ATOM 1204 O O . LYS A 1 147 ? 8.029 -12.193 -13.021 1.00 92.12 147 LYS A O 1
ATOM 1209 N N . LEU A 1 148 ? 6.763 -10.337 -12.869 1.00 88.88 148 LEU A N 1
ATOM 1210 C CA . LEU A 1 148 ? 6.768 -9.996 -14.295 1.00 88.88 148 LEU A CA 1
ATOM 1211 C C . LEU A 1 148 ? 8.162 -9.638 -14.808 1.00 88.88 148 LEU A C 1
ATOM 1213 O O . LEU A 1 148 ? 8.496 -9.996 -15.923 1.00 88.88 148 LEU A O 1
ATOM 1217 N N . ASP A 1 149 ? 8.987 -8.988 -13.992 1.00 84.19 149 ASP A N 1
ATOM 1218 C CA . ASP A 1 149 ? 10.354 -8.617 -14.368 1.00 84.19 149 ASP A CA 1
ATOM 1219 C C . ASP A 1 149 ? 11.299 -9.826 -14.529 1.00 84.19 149 ASP A C 1
ATOM 1221 O O . ASP A 1 149 ? 12.298 -9.747 -15.240 1.00 84.19 149 ASP A O 1
ATOM 1225 N N . ARG A 1 150 ? 10.982 -10.968 -13.897 1.00 77.31 150 ARG A N 1
ATOM 1226 C CA . ARG A 1 150 ? 11.739 -12.219 -14.084 1.00 77.31 150 ARG A CA 1
ATOM 1227 C C . ARG A 1 150 ? 11.459 -12.909 -15.425 1.00 77.31 150 ARG A C 1
ATOM 1229 O O . ARG A 1 150 ? 12.204 -13.830 -15.751 1.00 77.31 150 ARG A O 1
ATOM 1236 N N . PHE A 1 151 ? 10.411 -12.506 -16.146 1.00 59.00 151 PHE A N 1
ATOM 1237 C CA . PHE A 1 151 ? 10.025 -13.046 -17.453 1.00 59.00 151 PHE A CA 1
ATOM 1238 C C . PHE A 1 151 ? 10.398 -12.063 -18.573 1.00 59.00 151 PHE A C 1
ATOM 1240 O O . PHE A 1 151 ? 10.889 -12.538 -19.615 1.00 59.00 151 PHE A O 1
#

pLDDT: mean 80.45, std 12.19, range [46.78, 95.38]